Protein AF-R5J373-F1 (afdb_monomer_lite)

Secondary structure (DSSP, 8-state):
-HHHHHHHHHHHHHHHHHHHHHHHHHHHTTT-HHHHHHHHHHTHHHHTSSTTHHHHHHHHHHTTS-HHHHHHHHHHHHHHHHHHHHTS-------HHHHHHHHHHHHHHHHHHHHHHHHHHHHHHTT----THHHHHHHHHHHHHTHHHHHHHHHHHHHHHHHHHHHHHT--

Foldseek 3Di:
DVLLVLLVVLLVLLLVLVLVVLLVLCVVVVLDLVSLVVVCVVVVCPQQVDPLVVVVVLLVVCVVDDPNVNSVVSNVVSNVSSVVRVVDDDDDDDDPLSVQLVVLLVVVVVVLVVVVVVVVVCCVVVVPPDDCSSVVSVVSSVCSSNSNVSSSVSSVVSVVVVVVVVVVVVVD

pLDDT: mean 83.72, std 10.07, range [51.28, 95.5]

Sequence (172 aa):
MIFFYISLSTYICFNIIKYKKVLLSLQQNKYNIKDYGNWIFKNYKQTFINKEILAIILLIITLNFNLKVIGVCTVIFYTIMFLLDFKKKHKIKLDNQMITRLIVIALIYIGVNVWFVADYISYHYADIIFDNTAFYYIVLILMSYFSYLIVWVANIVARPFDKFLKKKKRRK

Radius of gyration: 18.11 Å; chains: 1; bounding box: 40×42×58 Å

Structure (mmCIF, N/CA/C/O backbone):
data_AF-R5J373-F1
#
_entry.id   AF-R5J373-F1
#
loop_
_atom_site.group_PDB
_atom_site.id
_atom_site.type_symbol
_atom_site.label_atom_id
_atom_site.label_alt_id
_atom_site.label_comp_id
_atom_site.label_asym_id
_atom_site.label_entity_id
_atom_site.label_seq_id
_atom_site.pdbx_PDB_ins_code
_atom_site.Cartn_x
_atom_site.Cartn_y
_atom_site.Cartn_z
_atom_site.occupancy
_atom_site.B_iso_or_equiv
_atom_site.auth_seq_id
_atom_site.auth_comp_id
_atom_site.auth_asym_id
_atom_site.auth_atom_id
_atom_site.pdbx_PDB_model_num
ATOM 1 N N . MET A 1 1 ? 20.239 -4.476 -10.303 1.00 66.69 1 MET A N 1
ATOM 2 C CA . MET A 1 1 ? 20.085 -4.764 -8.860 1.00 66.69 1 MET A CA 1
ATOM 3 C C . MET A 1 1 ? 20.193 -3.543 -7.961 1.00 66.69 1 MET A C 1
ATOM 5 O O . MET A 1 1 ? 19.205 -3.234 -7.316 1.00 66.69 1 MET A O 1
ATOM 9 N N . ILE A 1 2 ? 21.303 -2.792 -7.926 1.00 74.25 2 ILE A N 1
ATOM 10 C CA . ILE A 1 2 ? 21.418 -1.664 -6.974 1.00 74.25 2 ILE A CA 1
ATOM 11 C C . ILE A 1 2 ? 20.304 -0.609 -7.127 1.00 74.25 2 ILE A C 1
ATOM 13 O O . ILE A 1 2 ? 19.696 -0.206 -6.142 1.00 74.25 2 ILE A O 1
ATOM 17 N N . PHE A 1 3 ? 19.936 -0.263 -8.367 1.00 73.88 3 PHE A N 1
ATOM 18 C CA . PHE A 1 3 ? 18.826 0.655 -8.652 1.00 73.88 3 PHE A CA 1
ATOM 19 C C . PHE A 1 3 ? 17.464 0.133 -8.181 1.00 73.88 3 PHE A C 1
ATOM 21 O O . PHE A 1 3 ? 16.631 0.927 -7.759 1.00 73.88 3 PHE A O 1
ATOM 28 N N . PHE A 1 4 ? 17.258 -1.188 -8.190 1.00 76.31 4 PHE A N 1
ATOM 29 C CA . PHE A 1 4 ? 16.042 -1.797 -7.658 1.00 76.31 4 PHE A CA 1
ATOM 30 C C . PHE A 1 4 ? 15.963 -1.601 -6.140 1.00 76.31 4 PHE A C 1
ATOM 32 O O . PHE A 1 4 ? 14.963 -1.091 -5.648 1.00 76.31 4 PHE A O 1
ATOM 39 N N . TYR A 1 5 ? 17.037 -1.871 -5.396 1.00 80.31 5 TYR A N 1
ATOM 40 C CA . TYR A 1 5 ? 17.045 -1.652 -3.943 1.00 80.31 5 TYR A CA 1
ATOM 41 C C . TYR A 1 5 ? 16.899 -0.173 -3.554 1.00 80.31 5 TYR A C 1
ATOM 43 O O . TYR A 1 5 ? 16.204 0.144 -2.590 1.00 80.31 5 TYR A O 1
ATOM 51 N N . ILE A 1 6 ? 17.487 0.747 -4.327 1.00 85.00 6 ILE A N 1
ATOM 52 C CA . ILE A 1 6 ? 17.298 2.196 -4.133 1.00 85.00 6 ILE A CA 1
ATOM 53 C C . ILE A 1 6 ? 15.844 2.607 -4.438 1.00 85.00 6 ILE A C 1
ATOM 55 O O . ILE A 1 6 ? 15.243 3.409 -3.720 1.00 85.00 6 ILE A O 1
ATOM 59 N N . SER A 1 7 ? 15.235 2.038 -5.480 1.00 84.88 7 SER A N 1
ATOM 60 C CA . SER A 1 7 ? 13.816 2.269 -5.781 1.00 84.88 7 SER A CA 1
ATOM 61 C C . SER A 1 7 ? 12.898 1.712 -4.691 1.00 84.88 7 S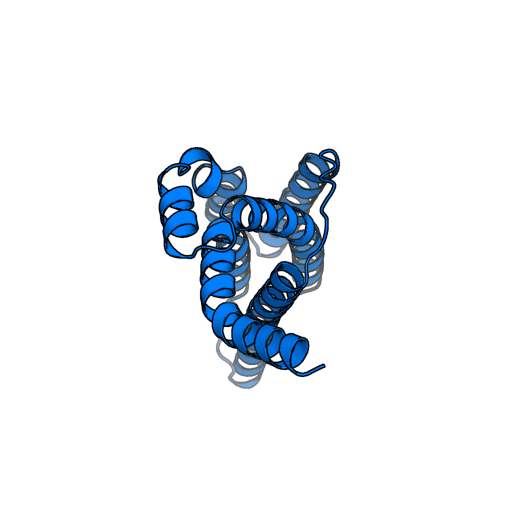ER A C 1
ATOM 63 O O . SER A 1 7 ? 11.931 2.362 -4.302 1.00 84.88 7 SER A O 1
ATOM 65 N N . LEU A 1 8 ? 13.250 0.560 -4.116 1.00 85.12 8 LEU A N 1
ATOM 66 C CA . LEU A 1 8 ? 12.504 -0.072 -3.038 1.00 85.12 8 LEU A CA 1
ATOM 67 C C . LEU A 1 8 ? 12.569 0.763 -1.755 1.00 85.12 8 LEU A C 1
ATOM 69 O O . LEU A 1 8 ? 11.553 0.936 -1.087 1.00 85.12 8 LEU A O 1
ATOM 73 N N . SER A 1 9 ? 13.731 1.329 -1.418 1.00 86.88 9 SER A N 1
ATOM 74 C CA . SER A 1 9 ? 13.869 2.167 -0.221 1.00 86.88 9 SER A CA 1
ATOM 75 C C . SER A 1 9 ? 13.035 3.450 -0.322 1.00 86.88 9 SER A C 1
ATOM 77 O O . SER A 1 9 ? 12.285 3.776 0.601 1.00 86.88 9 SER A O 1
ATOM 79 N N . THR A 1 10 ? 13.083 4.139 -1.465 1.00 89.06 10 THR A N 1
ATOM 80 C CA . THR A 1 10 ? 12.270 5.345 -1.715 1.00 89.06 10 THR A CA 1
ATOM 81 C C . THR A 1 10 ? 10.771 5.037 -1.740 1.00 89.06 10 THR A C 1
ATOM 83 O O . THR A 1 10 ? 9.975 5.767 -1.142 1.00 89.06 10 THR A O 1
ATOM 86 N N . TYR A 1 11 ? 10.389 3.905 -2.329 1.00 89.19 11 TYR A N 1
ATOM 87 C CA . TYR A 1 11 ? 9.032 3.365 -2.287 1.00 89.19 11 TYR A CA 1
ATOM 88 C C . TYR A 1 11 ? 8.540 3.089 -0.856 1.00 89.19 11 TYR A C 1
ATOM 90 O O . TYR A 1 11 ? 7.428 3.486 -0.492 1.00 89.19 11 TYR A O 1
ATOM 98 N N . ILE A 1 12 ? 9.359 2.443 -0.017 1.00 88.69 12 ILE A N 1
ATOM 99 C CA . ILE A 1 12 ? 9.022 2.155 1.386 1.00 88.69 12 ILE A CA 1
ATOM 100 C C . ILE A 1 12 ? 8.786 3.462 2.150 1.00 88.69 12 ILE A C 1
ATOM 102 O O . ILE A 1 12 ? 7.758 3.604 2.816 1.00 88.69 12 ILE A O 1
ATOM 106 N N . CYS A 1 13 ? 9.684 4.442 2.011 1.00 89.12 13 CYS A N 1
ATOM 107 C CA . CYS A 1 13 ? 9.548 5.753 2.650 1.00 89.12 13 CYS A CA 1
ATOM 108 C C . CYS A 1 13 ? 8.224 6.438 2.287 1.00 89.12 13 CYS A C 1
ATOM 110 O O . CYS A 1 13 ? 7.509 6.926 3.169 1.00 89.12 13 CYS A O 1
ATOM 112 N N . PHE A 1 14 ? 7.865 6.443 1.001 1.00 90.62 14 PHE A N 1
ATOM 113 C CA . PHE A 1 14 ? 6.588 6.980 0.537 1.00 90.62 14 PHE A CA 1
ATOM 114 C C . PHE A 1 14 ? 5.391 6.236 1.151 1.00 90.62 14 PHE A C 1
ATOM 116 O O . PHE A 1 14 ? 4.479 6.863 1.706 1.00 90.62 14 PHE A O 1
ATOM 123 N N . ASN A 1 15 ? 5.410 4.903 1.128 1.00 90.00 15 ASN A N 1
ATOM 124 C CA . ASN A 1 15 ? 4.307 4.106 1.652 1.00 90.00 15 ASN A CA 1
ATOM 125 C C . ASN A 1 15 ? 4.095 4.278 3.153 1.00 90.00 15 ASN A C 1
ATOM 127 O O . ASN A 1 15 ? 2.946 4.310 3.584 1.00 90.00 15 ASN A O 1
ATOM 131 N N . ILE A 1 16 ? 5.145 4.463 3.956 1.00 88.38 16 ILE A N 1
ATOM 132 C CA . ILE A 1 16 ? 4.985 4.723 5.396 1.00 88.38 16 ILE A CA 1
ATOM 133 C C . ILE A 1 16 ? 4.067 5.935 5.630 1.00 88.38 16 ILE A C 1
ATOM 135 O O . ILE A 1 16 ? 3.128 5.868 6.430 1.00 88.38 16 ILE A O 1
ATOM 139 N N . ILE A 1 17 ? 4.280 7.033 4.896 1.00 87.94 17 ILE A N 1
ATOM 140 C CA . ILE A 1 17 ? 3.435 8.233 4.993 1.00 87.94 17 ILE A CA 1
ATOM 141 C C . ILE A 1 17 ? 2.021 7.942 4.493 1.00 87.94 17 ILE A C 1
ATOM 143 O O . ILE A 1 17 ? 1.037 8.376 5.102 1.00 87.94 17 ILE A O 1
ATOM 147 N N . LYS A 1 18 ? 1.905 7.208 3.388 1.00 89.50 18 LYS A N 1
ATOM 148 C CA . LYS A 1 18 ? 0.613 6.898 2.786 1.00 89.50 18 LYS A CA 1
ATOM 149 C C . LYS A 1 18 ? -0.249 6.026 3.693 1.00 89.50 18 LYS A C 1
ATOM 151 O O . LYS A 1 18 ? -1.370 6.410 4.024 1.00 89.50 18 LYS A O 1
ATOM 156 N N . TYR A 1 19 ? 0.267 4.886 4.140 1.00 90.56 19 TYR A N 1
ATOM 157 C CA . TYR A 1 19 ? -0.461 3.950 4.996 1.00 90.56 19 TYR A CA 1
ATOM 158 C C . TYR A 1 19 ? -0.872 4.588 6.313 1.00 90.56 19 TYR A C 1
ATOM 160 O O . TYR A 1 19 ? -1.966 4.327 6.808 1.00 90.56 19 TYR A O 1
ATOM 168 N N . LYS A 1 20 ? -0.061 5.514 6.831 1.00 88.75 20 LYS A N 1
ATOM 169 C CA . LYS A 1 20 ? -0.435 6.346 7.970 1.00 88.75 20 LYS A CA 1
ATOM 170 C C . LYS A 1 20 ? -1.738 7.129 7.715 1.00 88.75 20 LYS A C 1
ATOM 172 O O . LYS A 1 20 ? -2.617 7.136 8.576 1.00 88.75 20 LYS A O 1
ATOM 177 N N . LYS A 1 21 ? -1.908 7.745 6.538 1.00 88.81 21 LYS A N 1
ATOM 178 C CA . LYS A 1 21 ? -3.152 8.446 6.145 1.00 88.81 21 LYS A CA 1
ATOM 179 C C . LYS A 1 21 ? -4.319 7.485 5.924 1.00 88.81 21 LYS A C 1
ATOM 181 O O . LYS A 1 21 ? -5.438 7.762 6.345 1.00 88.81 21 LYS A O 1
ATOM 186 N N . VAL A 1 22 ? -4.067 6.346 5.288 1.00 91.38 22 VAL A N 1
ATOM 187 C CA . VAL A 1 22 ? -5.111 5.348 5.016 1.00 91.38 22 VAL A CA 1
ATOM 188 C C . VAL A 1 22 ? -5.637 4.751 6.325 1.00 91.38 22 VAL A C 1
ATOM 190 O O . VAL A 1 22 ? -6.845 4.647 6.519 1.00 91.38 22 VAL A O 1
ATOM 193 N N . LEU A 1 23 ? -4.766 4.456 7.287 1.00 91.75 23 LEU A N 1
ATOM 194 C CA . LEU A 1 23 ? -5.184 3.978 8.604 1.00 91.75 23 LEU A CA 1
ATOM 195 C C . LEU A 1 23 ? -6.006 5.016 9.382 1.00 91.75 23 LEU A C 1
ATOM 197 O O . LEU A 1 23 ? -6.924 4.628 10.099 1.00 91.75 23 LEU A O 1
ATOM 201 N N . LEU A 1 24 ? -5.759 6.319 9.197 1.00 89.81 24 LEU A N 1
ATOM 202 C CA . LEU A 1 24 ? -6.645 7.353 9.748 1.00 89.81 24 LEU A CA 1
ATOM 203 C C . LEU A 1 24 ? -8.055 7.271 9.176 1.00 89.81 24 LEU A C 1
ATOM 205 O O . LEU A 1 24 ? -9.019 7.391 9.928 1.00 89.81 24 LEU A O 1
ATOM 209 N N . SER A 1 25 ? -8.191 7.037 7.868 1.00 90.44 25 SER A N 1
ATOM 210 C CA . SER A 1 25 ? -9.516 6.858 7.262 1.00 90.44 25 SER A CA 1
ATOM 211 C C . SER A 1 25 ? -10.239 5.634 7.841 1.00 90.44 25 SER A C 1
ATOM 213 O O . SER A 1 25 ? -11.439 5.690 8.106 1.00 90.44 25 SER A O 1
ATOM 215 N N . LEU A 1 26 ? -9.513 4.551 8.143 1.00 93.12 26 LEU A N 1
ATOM 216 C CA . LEU A 1 26 ? -10.075 3.385 8.830 1.00 93.12 26 LEU A CA 1
ATOM 217 C C . LEU A 1 26 ? -10.505 3.719 10.270 1.00 93.12 26 LEU A C 1
ATOM 219 O O . LEU A 1 26 ? -11.578 3.299 10.709 1.00 93.12 26 LEU A O 1
ATOM 223 N N . GLN A 1 27 ? -9.693 4.492 10.993 1.00 90.12 27 GLN A N 1
ATOM 224 C CA . GLN A 1 27 ? -9.992 4.931 12.356 1.00 90.12 27 GLN A CA 1
ATOM 225 C C . GLN A 1 27 ? -11.235 5.835 12.404 1.00 90.12 27 GLN A C 1
ATOM 227 O O . GLN A 1 27 ? -12.076 5.671 13.287 1.00 90.12 27 GLN A O 1
ATOM 232 N N . GLN A 1 28 ? -11.406 6.735 11.429 1.00 89.56 28 GLN A N 1
ATOM 233 C CA . GLN A 1 28 ? -12.616 7.558 11.275 1.00 89.56 28 GLN A CA 1
ATOM 234 C C . GLN A 1 28 ? -13.873 6.701 11.059 1.00 89.56 28 GLN A C 1
ATOM 236 O O . GLN A 1 28 ? -14.939 7.023 11.577 1.00 89.56 28 GLN A O 1
ATOM 241 N N . ASN A 1 29 ? -13.728 5.557 10.384 1.00 91.12 29 ASN A N 1
ATOM 242 C CA . ASN A 1 29 ? -14.780 4.552 10.211 1.00 91.12 29 ASN A CA 1
ATOM 243 C C . ASN A 1 29 ? -14.874 3.561 11.392 1.00 91.12 29 ASN A C 1
ATOM 245 O O . ASN A 1 29 ? -15.458 2.484 11.265 1.00 91.12 29 ASN A O 1
ATOM 249 N N . LYS A 1 30 ? -14.286 3.899 12.550 1.00 89.25 30 LYS A N 1
ATOM 250 C CA . LYS A 1 30 ? -14.336 3.120 13.802 1.00 89.25 30 LYS A CA 1
ATOM 251 C C . LYS A 1 30 ? -13.937 1.649 13.623 1.00 89.25 30 LYS A C 1
ATOM 253 O O . LYS A 1 30 ? -14.451 0.774 14.321 1.00 89.25 30 LYS A O 1
ATOM 258 N N . TYR A 1 31 ? -13.039 1.366 12.678 1.00 88.50 31 TYR A N 1
ATOM 259 C CA . TYR A 1 31 ? -12.607 0.009 12.326 1.00 88.50 31 TYR A CA 1
ATOM 260 C C . TYR A 1 31 ? -13.742 -0.929 11.866 1.00 88.50 31 TYR A C 1
ATOM 262 O O . TYR A 1 31 ? -13.562 -2.153 11.850 1.00 88.50 31 TYR A O 1
ATOM 270 N N . ASN A 1 32 ? -14.908 -0.403 11.474 1.00 92.06 32 ASN A N 1
ATOM 271 C CA . ASN A 1 32 ? -15.998 -1.220 10.948 1.00 92.06 32 ASN A CA 1
ATOM 272 C C . ASN A 1 32 ? -15.697 -1.633 9.499 1.00 92.06 32 ASN A C 1
ATOM 274 O O . ASN A 1 32 ? -15.508 -0.794 8.625 1.00 92.06 32 ASN A O 1
ATOM 278 N N . ILE A 1 33 ? -15.666 -2.944 9.242 1.00 91.25 33 ILE A N 1
ATOM 279 C CA . ILE A 1 33 ? -15.349 -3.523 7.928 1.00 91.25 33 ILE A CA 1
ATOM 280 C C . ILE A 1 33 ? -16.363 -3.094 6.861 1.00 91.25 33 ILE A C 1
ATOM 282 O O . ILE A 1 33 ? -15.954 -2.762 5.749 1.00 91.25 33 ILE A O 1
ATOM 286 N N . LYS A 1 34 ? -17.664 -3.113 7.187 1.00 93.12 34 LYS A N 1
ATOM 287 C CA . LYS A 1 34 ? -18.729 -2.771 6.232 1.00 93.12 34 LYS A CA 1
ATOM 288 C C . LYS A 1 34 ? -18.709 -1.279 5.929 1.00 93.12 34 LYS A C 1
ATOM 290 O O . LYS A 1 34 ? -18.703 -0.897 4.765 1.00 93.12 34 LYS A O 1
ATOM 295 N N . ASP A 1 35 ? -18.625 -0.453 6.969 1.00 92.12 35 ASP A N 1
ATOM 296 C CA . ASP A 1 35 ? -18.641 1.002 6.804 1.00 92.12 35 ASP A CA 1
ATOM 297 C C . ASP A 1 35 ? -17.390 1.479 6.069 1.00 92.12 35 ASP A C 1
ATOM 299 O O . ASP A 1 35 ? -17.506 2.262 5.133 1.00 92.12 35 ASP A O 1
ATOM 303 N N . TYR A 1 36 ? -16.211 0.946 6.412 1.00 94.38 36 TYR A N 1
ATOM 304 C CA . TYR A 1 36 ? -14.973 1.282 5.712 1.00 94.38 36 TYR A CA 1
ATOM 305 C C . TYR A 1 36 ? -14.984 0.809 4.255 1.00 94.38 36 TYR A C 1
ATOM 307 O O . TYR A 1 36 ? -14.607 1.572 3.372 1.00 94.38 36 TYR A O 1
ATOM 315 N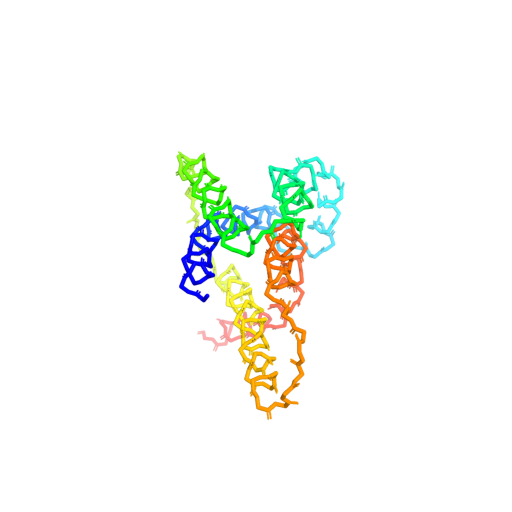 N . GLY A 1 37 ? -15.470 -0.409 3.984 1.00 93.25 37 GLY A N 1
ATOM 316 C CA . GLY A 1 37 ? -15.641 -0.904 2.615 1.00 93.25 37 GLY A CA 1
ATOM 317 C C . GLY A 1 37 ? -16.563 0.002 1.796 1.00 93.25 37 GLY A C 1
ATOM 318 O O . GLY A 1 37 ? -16.180 0.484 0.735 1.00 93.25 37 GLY A O 1
ATOM 319 N N . ASN A 1 38 ? -17.736 0.337 2.337 1.00 94.06 38 ASN A N 1
ATOM 320 C CA . ASN A 1 38 ? -18.669 1.270 1.704 1.00 94.06 38 ASN A CA 1
ATOM 321 C C . ASN A 1 38 ? -18.051 2.663 1.519 1.00 94.06 38 ASN A C 1
ATOM 323 O O . ASN A 1 38 ? -18.276 3.309 0.497 1.00 94.06 38 ASN A O 1
ATOM 327 N N . TRP A 1 39 ? -17.262 3.133 2.486 1.00 94.94 39 TRP A N 1
ATOM 328 C CA . TRP A 1 39 ? -16.566 4.413 2.415 1.00 94.94 39 TRP A CA 1
ATOM 329 C C . TRP A 1 39 ? -15.542 4.445 1.275 1.00 94.94 39 TRP A C 1
ATOM 331 O O . TRP A 1 39 ? -15.471 5.459 0.581 1.00 94.94 39 TRP A O 1
ATOM 341 N N . ILE A 1 40 ? -14.808 3.350 1.030 1.00 93.88 40 ILE A N 1
ATOM 342 C CA . ILE A 1 40 ? -13.839 3.247 -0.077 1.00 93.88 40 ILE A CA 1
ATOM 343 C C . ILE A 1 40 ? -14.522 3.494 -1.424 1.00 93.88 40 ILE A C 1
ATOM 345 O O . ILE A 1 40 ? -14.018 4.282 -2.226 1.00 93.88 40 ILE A O 1
ATOM 349 N N . PHE A 1 41 ? -15.672 2.855 -1.654 1.00 93.00 41 PHE A N 1
ATOM 350 C CA . PHE A 1 41 ? -16.423 2.997 -2.904 1.00 93.00 41 PHE A CA 1
ATOM 351 C C . PHE A 1 41 ? -17.144 4.345 -3.004 1.00 93.00 41 PHE A C 1
ATOM 353 O O . PHE A 1 41 ? -17.141 4.965 -4.065 1.00 93.00 41 PHE A O 1
ATOM 360 N N . LYS A 1 42 ? -17.694 4.865 -1.898 1.00 93.94 42 LYS A N 1
ATOM 361 C CA . LYS A 1 42 ? -18.293 6.212 -1.870 1.00 93.94 42 LYS A CA 1
ATOM 362 C C . LYS A 1 42 ? -17.266 7.314 -2.150 1.00 93.94 42 LYS A C 1
ATOM 364 O O . LYS A 1 42 ? -17.605 8.314 -2.772 1.00 93.94 42 LYS A O 1
ATOM 369 N N . ASN A 1 43 ? -16.011 7.124 -1.741 1.00 93.25 43 ASN A N 1
ATOM 370 C CA . ASN A 1 43 ? -14.914 8.074 -1.948 1.00 93.25 43 ASN A CA 1
ATOM 371 C C . ASN A 1 43 ? -13.969 7.633 -3.076 1.00 93.25 43 ASN A C 1
ATOM 373 O O . ASN A 1 43 ? -12.758 7.843 -2.984 1.00 93.25 43 ASN A O 1
ATOM 377 N N . TYR A 1 44 ? -14.510 7.058 -4.157 1.00 89.12 44 TYR A N 1
ATOM 378 C CA . TYR A 1 44 ? -13.721 6.500 -5.264 1.00 89.12 44 TYR A CA 1
ATOM 379 C C . TYR A 1 44 ? -12.683 7.477 -5.846 1.00 89.12 44 TYR A C 1
ATOM 381 O O . TYR A 1 44 ? -11.592 7.069 -6.237 1.00 89.12 44 TYR A O 1
ATOM 389 N N . LYS A 1 45 ? -12.985 8.785 -5.868 1.00 88.31 45 LYS A N 1
ATOM 390 C CA . LYS A 1 45 ? -12.045 9.814 -6.342 1.00 88.31 45 LYS A CA 1
ATOM 391 C C . LYS A 1 45 ? -10.794 9.899 -5.468 1.00 88.31 45 LYS A C 1
ATOM 393 O O . LYS A 1 45 ? -9.708 10.107 -5.980 1.00 88.31 45 LYS A O 1
ATOM 398 N N . GLN A 1 46 ? -10.933 9.724 -4.157 1.00 87.25 46 GLN A N 1
ATOM 399 C CA . GLN A 1 46 ? -9.802 9.752 -3.232 1.00 87.25 46 GLN A CA 1
ATOM 400 C C . GLN A 1 46 ? -9.039 8.421 -3.213 1.00 87.25 46 GLN A C 1
ATOM 402 O O . GLN A 1 46 ? -7.828 8.407 -2.983 1.00 87.25 46 GLN A O 1
ATOM 407 N N . THR A 1 47 ? -9.741 7.305 -3.410 1.00 87.31 47 THR A N 1
ATOM 408 C CA . THR A 1 47 ? -9.165 5.961 -3.298 1.00 87.31 47 THR A CA 1
ATOM 409 C C . THR A 1 47 ? -8.528 5.499 -4.607 1.00 87.31 47 THR A C 1
ATOM 411 O O . THR A 1 47 ? -7.353 5.134 -4.592 1.00 87.31 47 THR A O 1
ATOM 414 N N . PHE A 1 48 ? -9.249 5.593 -5.727 1.00 87.12 48 PHE A N 1
ATOM 415 C CA . PHE A 1 48 ? -8.816 5.111 -7.042 1.00 87.12 48 PHE A CA 1
ATOM 416 C C . PHE A 1 48 ? -8.241 6.214 -7.937 1.00 87.12 48 PHE A C 1
ATOM 418 O O . PHE A 1 48 ? -7.269 5.959 -8.641 1.00 87.12 48 PHE A O 1
ATOM 425 N N . ILE A 1 49 ? -8.769 7.444 -7.893 1.00 84.50 49 ILE A N 1
ATOM 426 C CA . ILE A 1 49 ? -8.262 8.575 -8.705 1.00 84.50 49 ILE A CA 1
ATOM 427 C C . ILE A 1 49 ? -7.199 9.357 -7.928 1.00 84.50 49 ILE A C 1
ATOM 429 O O . ILE A 1 49 ? -7.312 10.549 -7.644 1.00 84.50 49 ILE A O 1
ATOM 433 N N . ASN A 1 50 ? -6.154 8.640 -7.528 1.00 85.38 50 ASN A N 1
ATOM 434 C CA . ASN A 1 50 ? -5.051 9.195 -6.763 1.00 85.38 50 ASN A CA 1
ATOM 435 C C . ASN A 1 50 ? -3.827 9.455 -7.665 1.00 85.38 50 ASN A C 1
ATOM 437 O O . ASN A 1 50 ? -3.773 9.066 -8.832 1.00 85.38 50 ASN A O 1
ATOM 441 N N . LYS A 1 51 ? -2.814 10.122 -7.107 1.00 84.50 51 LYS A N 1
ATOM 442 C CA . LYS A 1 51 ? -1.585 10.487 -7.829 1.00 84.50 51 LYS A CA 1
ATOM 443 C C . LYS A 1 51 ? -0.782 9.284 -8.344 1.00 84.50 51 LYS A C 1
ATOM 445 O O . LYS A 1 51 ? 0.090 9.471 -9.178 1.00 84.50 51 LYS A O 1
ATOM 450 N N . GLU A 1 52 ? -1.044 8.066 -7.879 1.00 84.69 52 GLU A N 1
ATOM 451 C CA . GLU A 1 52 ? -0.327 6.862 -8.317 1.00 84.69 52 GLU A CA 1
ATOM 452 C C . GLU A 1 52 ? -0.892 6.272 -9.603 1.00 84.69 52 GLU A C 1
ATOM 454 O O . GLU A 1 52 ? -0.227 5.438 -10.207 1.00 84.69 52 GLU A O 1
ATOM 459 N N . ILE A 1 53 ? -2.037 6.761 -10.097 1.00 86.25 53 ILE A N 1
ATOM 460 C CA . ILE A 1 53 ? -2.398 6.547 -11.506 1.00 86.25 53 ILE A CA 1
ATOM 461 C C . ILE A 1 53 ? -1.233 6.989 -12.405 1.00 86.25 53 ILE A C 1
ATOM 463 O O . ILE A 1 53 ? -0.902 6.300 -13.364 1.00 86.25 53 ILE A O 1
ATOM 467 N N . LEU A 1 54 ? -0.544 8.083 -12.052 1.00 87.31 54 LEU A N 1
ATOM 468 C CA . LEU A 1 54 ? 0.647 8.530 -12.777 1.00 87.31 54 LEU A CA 1
ATOM 469 C C . LEU A 1 54 ? 1.799 7.522 -12.683 1.00 87.31 54 LEU A C 1
ATOM 471 O O . LEU A 1 54 ? 2.553 7.399 -13.639 1.00 87.31 54 LEU A O 1
ATOM 475 N N . ALA A 1 55 ? 1.924 6.782 -11.576 1.00 85.44 55 ALA A N 1
ATOM 476 C CA . ALA A 1 55 ? 2.932 5.730 -11.426 1.00 85.44 55 ALA A CA 1
ATOM 477 C C . ALA A 1 55 ? 2.650 4.555 -12.372 1.00 85.44 55 ALA A C 1
ATOM 479 O O . ALA A 1 55 ? 3.568 4.024 -12.988 1.00 85.44 55 ALA A O 1
ATOM 480 N N . ILE A 1 56 ? 1.373 4.183 -12.518 1.00 85.31 56 ILE A N 1
ATOM 481 C CA . ILE A 1 56 ? 0.934 3.137 -13.450 1.00 85.31 56 ILE A CA 1
ATOM 482 C C . ILE A 1 56 ? 1.192 3.577 -14.896 1.00 85.31 56 ILE A C 1
ATOM 484 O O . ILE A 1 56 ? 1.768 2.818 -15.669 1.00 85.31 56 ILE A O 1
ATOM 488 N N . ILE A 1 57 ? 0.833 4.816 -15.251 1.00 86.25 57 ILE A N 1
ATOM 489 C CA . ILE A 1 57 ? 1.097 5.377 -16.587 1.00 86.25 57 ILE A CA 1
ATOM 490 C C . ILE A 1 57 ? 2.605 5.418 -16.870 1.00 86.25 57 ILE A C 1
ATOM 492 O O . ILE A 1 57 ? 3.044 4.980 -17.931 1.00 86.25 57 ILE A O 1
ATOM 496 N N . LEU A 1 58 ? 3.406 5.894 -15.911 1.00 84.38 58 LEU A N 1
ATOM 497 C CA . LEU A 1 58 ? 4.864 5.936 -16.024 1.00 84.38 58 LEU A CA 1
ATOM 498 C C . LEU A 1 58 ? 5.446 4.535 -16.224 1.00 84.38 58 LEU A C 1
ATOM 500 O O . LEU A 1 58 ? 6.351 4.362 -17.038 1.00 84.38 58 LEU A O 1
ATOM 504 N N . LEU A 1 59 ? 4.911 3.529 -15.530 1.00 82.56 59 LEU A N 1
ATOM 505 C CA . LEU A 1 59 ? 5.334 2.149 -15.714 1.00 82.56 59 LEU A CA 1
ATOM 506 C C . LEU A 1 59 ? 5.015 1.656 -17.127 1.00 82.56 59 LEU A C 1
ATOM 508 O O . LEU A 1 59 ? 5.911 1.144 -17.785 1.00 82.56 59 LEU A O 1
ATOM 512 N N . ILE A 1 60 ? 3.797 1.873 -17.633 1.00 84.31 60 ILE A N 1
ATOM 513 C CA . ILE A 1 60 ? 3.411 1.448 -18.991 1.00 84.31 60 ILE A CA 1
ATOM 514 C C . ILE A 1 60 ? 4.336 2.063 -20.048 1.00 84.31 60 ILE A C 1
ATOM 516 O O . ILE A 1 60 ? 4.783 1.369 -20.956 1.00 84.31 60 ILE A O 1
ATOM 520 N N . ILE A 1 61 ? 4.669 3.349 -19.906 1.00 81.94 61 ILE A N 1
ATOM 521 C CA . ILE A 1 61 ? 5.596 4.035 -20.817 1.00 81.94 61 ILE A CA 1
ATOM 522 C C . ILE A 1 61 ? 7.006 3.443 -20.707 1.00 81.94 61 ILE A C 1
ATOM 524 O O . ILE A 1 61 ? 7.675 3.236 -21.718 1.00 81.94 61 ILE A O 1
ATOM 528 N N . THR A 1 62 ? 7.464 3.167 -19.485 1.00 78.31 62 THR A N 1
ATOM 529 C CA . THR A 1 62 ? 8.840 2.727 -19.220 1.00 78.31 62 THR A CA 1
ATOM 530 C C . THR A 1 62 ? 9.065 1.230 -19.466 1.00 78.31 62 THR A C 1
ATOM 532 O O . THR A 1 62 ? 10.219 0.833 -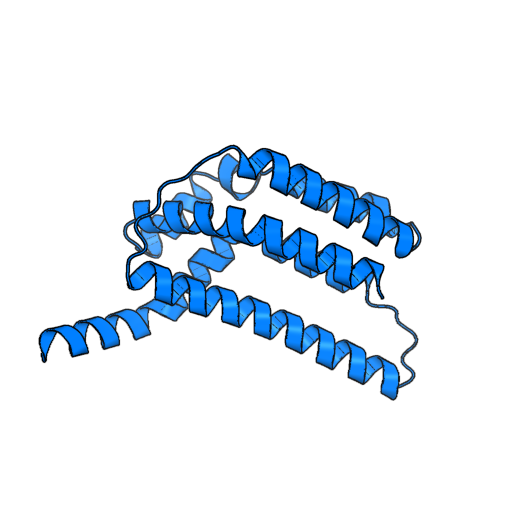19.588 1.00 78.31 62 THR A O 1
ATOM 535 N N . LEU A 1 63 ? 8.012 0.416 -19.641 1.00 76.31 63 LEU A N 1
ATOM 536 C CA . LEU A 1 63 ? 8.111 -1.015 -19.985 1.00 76.31 63 LEU A CA 1
ATOM 537 C C . LEU A 1 63 ? 8.880 -1.283 -21.288 1.00 76.31 63 LEU A C 1
ATOM 539 O O . LEU A 1 63 ? 9.504 -2.330 -21.415 1.00 76.31 63 LEU A O 1
ATOM 543 N N . ASN A 1 64 ? 8.876 -0.338 -22.231 1.00 80.56 64 ASN A N 1
ATOM 544 C CA . ASN A 1 64 ? 9.622 -0.455 -23.490 1.00 80.56 64 ASN A CA 1
ATOM 545 C C . ASN A 1 64 ? 11.099 -0.029 -23.369 1.00 80.56 64 ASN A C 1
ATOM 547 O O . ASN A 1 64 ? 11.832 -0.050 -24.356 1.00 80.56 64 ASN A O 1
ATOM 551 N N . PHE A 1 65 ? 11.543 0.395 -22.182 1.00 80.69 65 PHE A N 1
ATOM 552 C CA . PHE A 1 65 ? 12.896 0.887 -21.933 1.00 80.69 65 PHE A CA 1
ATOM 553 C C . PHE A 1 65 ? 13.719 -0.105 -21.106 1.00 80.69 65 PHE A C 1
ATOM 555 O O . PHE A 1 65 ? 13.217 -1.046 -20.499 1.00 80.69 65 PHE A O 1
ATOM 562 N N . ASN A 1 66 ? 15.029 0.139 -21.041 1.00 83.00 66 ASN A N 1
ATOM 563 C CA . ASN A 1 66 ? 15.938 -0.642 -20.207 1.00 83.00 66 ASN A CA 1
ATOM 564 C C . ASN A 1 66 ? 15.564 -0.527 -18.711 1.00 83.00 66 ASN A C 1
ATOM 566 O O . ASN A 1 66 ? 15.248 0.559 -18.223 1.00 83.00 66 ASN A O 1
ATOM 570 N N . LEU A 1 67 ? 15.701 -1.619 -17.952 1.00 78.12 67 LEU A N 1
ATOM 571 C CA . LEU A 1 67 ? 15.467 -1.691 -16.501 1.00 78.12 67 LEU A CA 1
ATOM 572 C C . LEU A 1 67 ? 16.155 -0.594 -15.681 1.00 78.12 67 LEU A C 1
ATOM 574 O O . LEU A 1 67 ? 15.625 -0.165 -14.655 1.00 78.12 67 LEU A O 1
ATOM 578 N N . LYS A 1 68 ? 17.325 -0.116 -16.120 1.00 83.12 68 LYS A N 1
ATOM 579 C CA . LYS A 1 68 ? 17.999 1.023 -15.475 1.00 83.12 68 LYS A CA 1
ATOM 580 C C . LYS A 1 68 ? 17.140 2.289 -15.525 1.00 83.12 68 LYS A C 1
ATOM 582 O O . LYS A 1 68 ? 17.031 2.984 -14.519 1.00 83.12 68 LYS A O 1
ATOM 587 N N . VAL A 1 69 ? 16.508 2.556 -16.668 1.00 85.38 69 VAL A N 1
ATOM 588 C CA . VAL A 1 69 ? 15.616 3.707 -16.867 1.00 85.38 69 VAL A CA 1
ATOM 589 C C . VAL A 1 69 ? 14.383 3.565 -15.980 1.00 85.38 69 VAL A C 1
ATOM 591 O O . VAL A 1 69 ? 14.071 4.493 -15.241 1.00 85.38 69 VAL A O 1
ATOM 594 N N . ILE A 1 70 ? 13.755 2.382 -15.961 1.00 84.62 70 ILE A N 1
ATOM 595 C CA . ILE A 1 70 ? 12.602 2.089 -15.091 1.00 84.62 70 ILE A CA 1
ATOM 596 C C . ILE A 1 70 ? 12.951 2.374 -13.624 1.00 84.62 70 ILE A C 1
ATOM 598 O O . ILE A 1 70 ? 12.223 3.096 -12.940 1.00 84.62 70 ILE A O 1
ATOM 602 N N . GLY A 1 71 ? 14.091 1.867 -13.144 1.00 84.19 71 GLY A N 1
ATOM 603 C CA . GLY A 1 71 ? 14.537 2.076 -11.766 1.00 84.19 71 GLY A CA 1
ATOM 604 C C . GLY A 1 71 ? 14.754 3.550 -11.423 1.00 84.19 71 GLY A C 1
ATOM 605 O O . GLY A 1 71 ? 14.235 4.026 -10.415 1.00 84.19 71 GLY A O 1
ATOM 606 N N . VAL A 1 72 ? 15.461 4.298 -12.277 1.00 88.12 72 VAL A N 1
ATOM 607 C CA . VAL A 1 72 ? 15.713 5.736 -12.069 1.00 88.12 72 VAL A CA 1
ATOM 608 C C . VAL A 1 72 ? 14.409 6.538 -12.077 1.00 88.12 72 VAL A C 1
ATOM 610 O O . VAL A 1 72 ? 14.174 7.328 -11.161 1.00 88.12 72 VAL A O 1
ATOM 613 N N . CYS A 1 73 ? 13.527 6.305 -13.052 1.00 88.50 73 CYS A N 1
ATOM 614 C CA . CYS A 1 73 ? 12.218 6.956 -13.118 1.00 88.50 73 CYS A CA 1
ATOM 615 C C . CYS A 1 73 ? 11.384 6.675 -11.861 1.00 88.50 73 CYS A C 1
ATOM 617 O O . CYS A 1 73 ? 10.772 7.589 -11.309 1.00 88.50 73 CYS A O 1
ATOM 619 N N . THR A 1 74 ? 11.412 5.436 -11.369 1.00 86.94 74 THR A N 1
ATOM 620 C CA . THR A 1 74 ? 10.685 5.017 -10.163 1.00 86.94 74 THR A CA 1
ATOM 621 C C . THR A 1 74 ? 11.215 5.714 -8.909 1.00 86.94 74 THR A C 1
ATOM 623 O O . THR A 1 74 ? 10.429 6.234 -8.114 1.00 86.94 74 THR A O 1
ATOM 626 N N . VAL A 1 75 ? 12.542 5.795 -8.753 1.00 90.56 75 VAL A N 1
ATOM 627 C CA . VAL A 1 75 ? 13.196 6.526 -7.652 1.00 90.56 75 VAL A CA 1
ATOM 628 C C . VAL A 1 75 ? 12.779 7.993 -7.655 1.00 90.56 75 VAL A C 1
ATOM 630 O O . VAL A 1 75 ? 12.338 8.511 -6.626 1.00 90.56 75 VAL A O 1
ATOM 633 N N . ILE A 1 76 ? 12.888 8.664 -8.807 1.00 91.50 76 ILE A N 1
ATOM 634 C CA . ILE A 1 76 ? 12.531 10.081 -8.949 1.00 91.50 76 ILE A CA 1
ATOM 635 C C . ILE A 1 76 ? 11.054 10.284 -8.596 1.00 91.50 76 ILE A C 1
ATOM 637 O O . ILE A 1 76 ? 10.723 11.147 -7.781 1.00 91.50 76 ILE A O 1
ATOM 641 N N . PHE A 1 77 ? 10.172 9.452 -9.152 1.00 91.44 77 PHE A N 1
ATOM 642 C CA . PHE A 1 77 ? 8.734 9.545 -8.934 1.00 91.44 77 PHE A CA 1
ATOM 643 C C . PHE A 1 77 ? 8.360 9.412 -7.451 1.00 91.44 77 PHE A C 1
ATOM 645 O O . PHE A 1 77 ? 7.703 10.297 -6.894 1.00 91.44 77 PHE A O 1
ATOM 652 N N . TYR A 1 78 ? 8.805 8.344 -6.782 1.00 90.50 78 TYR A N 1
ATOM 653 C CA . TYR A 1 78 ? 8.466 8.121 -5.375 1.00 90.50 78 TYR A CA 1
ATOM 654 C C . TYR A 1 78 ? 9.124 9.130 -4.435 1.00 90.50 78 TYR A C 1
ATOM 656 O O . TYR A 1 78 ? 8.522 9.497 -3.425 1.00 90.50 78 TYR A O 1
ATOM 664 N N . THR A 1 79 ? 10.298 9.653 -4.790 1.00 91.38 79 THR A N 1
ATOM 665 C CA . THR A 1 79 ? 10.938 10.744 -4.044 1.00 91.38 79 THR A CA 1
ATOM 666 C C . THR A 1 79 ? 10.101 12.021 -4.111 1.00 91.38 79 THR A C 1
ATOM 668 O O . THR A 1 79 ? 9.794 12.611 -3.074 1.00 91.38 79 THR A O 1
ATOM 671 N N . ILE A 1 80 ? 9.652 12.427 -5.304 1.00 91.12 80 ILE A N 1
ATOM 672 C CA . ILE A 1 80 ? 8.770 13.595 -5.470 1.00 91.12 80 ILE A CA 1
ATOM 673 C C . ILE A 1 80 ? 7.472 13.392 -4.682 1.00 91.12 80 ILE A C 1
ATOM 675 O O . ILE A 1 80 ? 7.047 14.271 -3.930 1.00 91.12 80 ILE A O 1
ATOM 679 N N . MET A 1 81 ? 6.861 12.214 -4.803 1.00 89.69 81 MET A N 1
ATOM 680 C CA . MET A 1 81 ? 5.634 11.870 -4.087 1.00 89.69 81 MET A CA 1
ATOM 681 C C . MET A 1 81 ? 5.798 11.939 -2.566 1.00 89.69 81 MET A C 1
ATOM 683 O O . MET A 1 81 ? 4.956 12.531 -1.885 1.00 89.69 81 MET A O 1
ATOM 687 N N . PHE A 1 82 ? 6.899 11.404 -2.037 1.00 89.38 82 PHE A N 1
ATOM 688 C CA . PHE A 1 82 ? 7.254 11.508 -0.626 1.00 89.38 82 PHE A CA 1
ATOM 689 C C . PHE A 1 82 ? 7.357 12.971 -0.182 1.00 89.38 82 PHE A C 1
ATOM 691 O O . PHE A 1 82 ? 6.710 13.360 0.791 1.00 89.38 82 PHE A O 1
ATOM 698 N N . LEU A 1 83 ? 8.094 13.807 -0.918 1.00 89.19 83 LEU A N 1
ATOM 699 C CA . LEU A 1 83 ? 8.287 15.222 -0.582 1.00 89.19 83 LEU A CA 1
ATOM 700 C C . LEU A 1 83 ? 6.973 16.019 -0.584 1.00 89.19 83 LEU A C 1
ATOM 702 O O . LEU A 1 83 ? 6.753 16.858 0.295 1.00 89.19 83 LEU A O 1
ATOM 706 N N . LEU A 1 84 ? 6.078 15.746 -1.539 1.00 87.88 84 LEU A N 1
ATOM 707 C CA . LEU A 1 84 ? 4.764 16.394 -1.618 1.00 87.88 84 LEU A CA 1
ATOM 708 C C . LEU A 1 84 ? 3.871 16.049 -0.420 1.00 87.88 84 LEU A C 1
ATOM 710 O O . LEU A 1 84 ? 3.089 16.886 0.038 1.00 87.88 84 LEU A O 1
ATOM 714 N N . ASP A 1 85 ? 3.974 14.822 0.083 1.00 83.94 85 ASP A N 1
ATOM 715 C CA . ASP A 1 85 ? 3.118 14.324 1.152 1.00 83.94 85 ASP A CA 1
ATOM 716 C C . ASP A 1 85 ? 3.704 14.506 2.555 1.00 83.94 85 ASP A C 1
ATOM 718 O O . ASP A 1 85 ? 2.931 14.629 3.509 1.00 83.94 85 ASP A O 1
ATOM 722 N N . PHE A 1 86 ? 5.028 14.608 2.685 1.00 82.00 86 PHE A N 1
ATOM 723 C CA . PHE A 1 86 ? 5.725 14.848 3.950 1.00 82.00 86 PHE A CA 1
ATOM 724 C C . PHE A 1 86 ? 5.342 16.190 4.590 1.00 82.00 86 PHE A C 1
ATOM 726 O O . PHE A 1 86 ? 5.223 16.290 5.812 1.00 82.00 86 PHE A O 1
ATOM 733 N N . LYS A 1 87 ? 5.055 17.215 3.775 1.00 70.31 87 LYS A N 1
ATOM 734 C CA . LYS A 1 87 ? 4.633 18.544 4.258 1.00 70.31 87 LYS A CA 1
ATOM 735 C C . LYS A 1 87 ? 3.299 18.520 5.021 1.00 70.31 87 LYS A C 1
ATOM 737 O O . LYS A 1 87 ? 3.012 19.436 5.790 1.00 70.31 87 LYS A O 1
ATOM 742 N N . LYS A 1 88 ? 2.480 17.476 4.854 1.00 71.62 88 LYS A N 1
ATOM 743 C CA . LYS A 1 88 ? 1.165 17.352 5.497 1.00 71.62 88 LYS A CA 1
ATOM 744 C C . LYS A 1 88 ? 1.307 16.652 6.852 1.00 71.62 88 LYS A C 1
ATOM 746 O O . LYS A 1 88 ? 1.220 15.429 6.958 1.00 71.62 88 LYS A O 1
ATOM 751 N N . LYS A 1 89 ? 1.537 17.430 7.917 1.00 61.03 89 LYS A N 1
ATOM 752 C CA . LYS A 1 89 ? 1.632 16.902 9.290 1.00 61.03 89 LYS A CA 1
ATOM 753 C C . LYS A 1 89 ? 0.275 16.367 9.763 1.00 61.03 89 LYS A C 1
ATOM 755 O O . LYS A 1 89 ? -0.598 17.129 10.163 1.00 61.03 89 LYS A O 1
ATOM 760 N N . HIS A 1 90 ? 0.126 15.045 9.798 1.00 64.06 90 HIS A N 1
ATOM 761 C CA . HIS A 1 90 ? -0.997 14.386 10.468 1.00 64.06 90 HIS A CA 1
ATOM 762 C C . HIS A 1 90 ? -0.589 13.967 11.888 1.00 64.06 90 HIS A C 1
ATOM 764 O O . HIS A 1 90 ? 0.248 13.069 12.065 1.00 64.06 90 HIS A O 1
ATOM 770 N N . LYS A 1 91 ? -1.176 14.615 12.905 1.00 63.66 91 LYS A N 1
ATOM 771 C CA . LYS A 1 91 ? -1.114 14.143 14.297 1.00 63.66 91 LYS A CA 1
ATOM 772 C C . LYS A 1 91 ? -2.017 12.917 14.420 1.00 63.66 91 LYS A C 1
ATOM 774 O O . LYS A 1 91 ? -3.203 12.997 14.126 1.00 63.66 91 LYS A O 1
ATOM 779 N N . ILE A 1 92 ? -1.445 11.792 14.836 1.00 63.97 92 ILE A N 1
ATOM 780 C CA . ILE A 1 92 ? -2.171 10.536 15.038 1.00 63.97 92 ILE A CA 1
ATOM 781 C C . ILE A 1 92 ? -1.960 10.089 16.470 1.00 63.97 92 ILE A C 1
ATOM 783 O O . ILE A 1 92 ? -0.820 10.022 16.925 1.00 63.97 92 ILE A O 1
ATOM 787 N N . LYS A 1 93 ? -3.052 9.738 17.149 1.00 73.62 93 LYS A N 1
ATOM 788 C CA . LYS A 1 93 ? -2.987 8.922 18.360 1.00 73.62 93 LYS A CA 1
ATOM 789 C C . LYS A 1 93 ? -3.022 7.458 17.933 1.00 73.62 93 LYS A C 1
ATOM 791 O O . LYS A 1 93 ? -4.058 6.981 17.478 1.00 73.62 93 LYS A O 1
ATOM 796 N N . LEU A 1 94 ? -1.875 6.792 18.033 1.00 77.25 94 LEU A N 1
ATOM 797 C CA . LEU A 1 94 ? -1.757 5.355 17.804 1.00 77.25 94 LEU A CA 1
ATOM 798 C C . LEU A 1 94 ? -2.513 4.629 18.920 1.00 77.25 94 LEU A C 1
ATOM 800 O O . LEU A 1 94 ? -2.115 4.700 20.081 1.00 77.25 94 LEU A O 1
ATOM 804 N N . ASP A 1 95 ? -3.612 3.963 18.576 1.00 83.12 95 ASP A N 1
ATOM 805 C CA . ASP A 1 95 ? -4.296 3.046 19.487 1.00 83.12 95 ASP A CA 1
ATOM 806 C C . ASP A 1 95 ? -3.831 1.592 19.252 1.00 83.12 95 ASP A C 1
ATOM 808 O O . ASP A 1 95 ? -3.213 1.258 18.236 1.00 83.12 95 ASP A O 1
ATOM 812 N N . ASN A 1 96 ? -4.131 0.695 20.198 1.00 81.88 96 ASN A N 1
ATOM 813 C CA . ASN A 1 96 ? -3.737 -0.717 20.096 1.00 81.88 96 ASN A CA 1
ATOM 814 C C . ASN A 1 96 ? -4.347 -1.425 18.871 1.00 81.88 96 ASN A C 1
ATOM 816 O O . ASN A 1 96 ? -3.765 -2.384 18.357 1.00 81.88 96 ASN A O 1
ATOM 820 N N . GLN A 1 97 ? -5.516 -0.974 18.400 1.00 86.88 97 GLN A N 1
ATOM 821 C CA . GLN A 1 97 ? -6.157 -1.553 17.222 1.00 86.88 97 GLN A CA 1
ATOM 822 C C . GLN A 1 97 ? -5.349 -1.193 15.971 1.00 86.88 97 GLN A C 1
ATOM 824 O O . GLN A 1 97 ? -5.018 -2.084 15.189 1.00 86.88 97 GLN A O 1
ATOM 829 N N . MET A 1 98 ? -4.946 0.069 15.829 1.00 86.38 98 MET A N 1
ATOM 830 C CA . MET A 1 98 ? -4.111 0.588 14.751 1.00 86.38 98 MET A CA 1
ATOM 831 C C . MET A 1 98 ? -2.754 -0.118 14.698 1.00 86.38 98 MET A C 1
ATOM 833 O O . MET A 1 98 ? -2.339 -0.534 13.619 1.00 86.38 98 MET A O 1
ATOM 837 N N . ILE A 1 99 ? -2.109 -0.336 15.852 1.00 87.56 99 ILE A N 1
ATOM 838 C CA . ILE A 1 99 ? -0.843 -1.087 15.943 1.00 87.56 99 ILE A CA 1
ATOM 839 C C . ILE A 1 99 ? -1.010 -2.507 15.389 1.00 87.56 99 ILE A C 1
ATOM 841 O O . ILE A 1 99 ? -0.198 -2.959 14.587 1.00 87.56 99 ILE A O 1
ATOM 845 N N . THR A 1 100 ? -2.099 -3.193 15.742 1.00 88.44 100 THR A N 1
ATOM 846 C CA . THR A 1 100 ? -2.356 -4.556 15.249 1.00 88.44 100 THR A CA 1
ATOM 847 C C . THR A 1 100 ? -2.502 -4.588 13.721 1.00 88.44 100 THR A C 1
ATOM 849 O O . THR A 1 100 ? -1.967 -5.482 13.074 1.00 88.44 100 THR A O 1
ATOM 852 N N . ARG A 1 101 ? -3.162 -3.590 13.108 1.00 92.56 101 ARG A N 1
ATOM 853 C CA . ARG A 1 101 ? -3.277 -3.509 11.634 1.00 92.56 101 ARG A CA 1
ATOM 854 C C . ARG A 1 101 ? -1.942 -3.165 10.991 1.00 92.56 101 ARG A C 1
ATOM 856 O O . ARG A 1 101 ? -1.637 -3.729 9.951 1.00 92.56 101 ARG A O 1
ATOM 863 N N . LEU A 1 102 ? -1.154 -2.276 11.598 1.00 91.00 102 LEU A N 1
ATOM 864 C CA . LEU A 1 102 ? 0.195 -1.953 11.126 1.00 91.00 102 LEU A CA 1
ATOM 865 C C . LEU A 1 102 ? 1.074 -3.202 11.057 1.00 91.00 102 LEU A C 1
ATOM 867 O O . LEU A 1 102 ? 1.745 -3.402 10.053 1.00 91.00 102 LEU A O 1
ATOM 871 N N . ILE A 1 103 ? 1.013 -4.065 12.076 1.00 90.19 103 ILE A N 1
ATOM 872 C CA . ILE A 1 103 ? 1.733 -5.344 12.085 1.00 90.19 103 ILE A CA 1
ATOM 873 C C . ILE A 1 103 ? 1.250 -6.243 10.944 1.00 90.19 103 ILE A C 1
ATOM 875 O O . ILE A 1 103 ? 2.072 -6.773 10.207 1.00 90.19 103 ILE A O 1
ATOM 879 N N . VAL A 1 104 ? -0.066 -6.385 10.746 1.00 92.50 104 VAL A N 1
ATOM 880 C CA . VAL A 1 104 ? -0.607 -7.199 9.641 1.00 92.50 104 VAL A CA 1
ATOM 881 C C . VAL A 1 104 ? -0.180 -6.652 8.275 1.00 92.50 104 VAL A C 1
ATOM 883 O O . VAL A 1 104 ? 0.229 -7.423 7.415 1.00 92.50 104 VAL A O 1
ATOM 886 N N . ILE A 1 105 ? -0.219 -5.333 8.077 1.00 92.94 105 ILE A N 1
ATOM 887 C CA . ILE A 1 105 ? 0.260 -4.690 6.844 1.00 92.94 105 ILE A CA 1
ATOM 888 C C . ILE A 1 105 ? 1.750 -4.979 6.654 1.00 92.94 105 ILE A C 1
ATOM 890 O O . ILE A 1 105 ? 2.150 -5.397 5.574 1.00 92.94 105 ILE A O 1
ATOM 894 N N . ALA A 1 106 ? 2.565 -4.823 7.699 1.00 90.50 106 ALA A N 1
ATOM 895 C CA . ALA A 1 106 ? 3.989 -5.137 7.637 1.00 90.50 106 ALA A CA 1
ATOM 896 C C . ALA A 1 106 ? 4.235 -6.607 7.266 1.00 90.50 106 ALA A C 1
ATOM 898 O O . ALA A 1 106 ? 5.076 -6.874 6.417 1.00 90.50 106 ALA A O 1
ATOM 899 N N . LEU A 1 107 ? 3.465 -7.549 7.823 1.00 92.00 107 LEU A N 1
ATOM 900 C CA . LEU A 1 107 ? 3.544 -8.968 7.467 1.00 92.00 107 LEU A CA 1
ATOM 901 C C . LEU A 1 107 ? 3.168 -9.227 6.004 1.00 92.00 107 LEU A C 1
ATOM 903 O O . LEU A 1 107 ? 3.838 -10.022 5.355 1.00 92.00 107 LEU A O 1
ATOM 907 N N . ILE A 1 108 ? 2.156 -8.537 5.464 1.00 90.88 108 ILE A N 1
ATOM 908 C CA . ILE A 1 108 ? 1.811 -8.612 4.034 1.00 90.88 108 ILE A CA 1
ATOM 909 C C . ILE A 1 108 ? 3.003 -8.149 3.186 1.00 90.88 108 ILE A C 1
ATOM 911 O O . ILE A 1 108 ? 3.407 -8.848 2.261 1.00 90.88 108 ILE A O 1
ATOM 915 N N . TYR A 1 109 ? 3.604 -7.005 3.522 1.00 88.75 109 TYR A N 1
ATOM 916 C CA . TYR A 1 109 ? 4.772 -6.489 2.805 1.00 88.75 109 TYR A CA 1
ATOM 917 C C . TYR A 1 109 ? 5.979 -7.421 2.908 1.00 88.75 109 TYR A C 1
ATOM 919 O O . TYR A 1 109 ? 6.616 -7.695 1.894 1.00 88.75 109 TYR A O 1
ATOM 927 N N . ILE A 1 110 ? 6.285 -7.933 4.100 1.00 88.94 110 ILE A N 1
ATOM 928 C CA . ILE A 1 110 ? 7.374 -8.894 4.301 1.00 88.94 110 ILE A CA 1
ATOM 929 C C . ILE A 1 110 ? 7.108 -10.158 3.487 1.00 88.94 110 ILE A C 1
ATOM 931 O O . ILE A 1 110 ? 7.997 -10.592 2.769 1.00 88.94 110 ILE A O 1
ATOM 935 N N . GLY A 1 111 ? 5.890 -10.704 3.528 1.00 89.62 111 GLY A N 1
ATOM 936 C CA . GLY A 1 111 ? 5.515 -11.893 2.763 1.00 89.62 111 GLY A CA 1
ATOM 937 C C . GLY A 1 111 ? 5.708 -11.711 1.258 1.00 89.62 111 GLY A C 1
ATOM 938 O O . GLY A 1 111 ? 6.315 -12.563 0.619 1.00 89.62 111 GLY A O 1
ATOM 939 N N . VAL A 1 112 ? 5.281 -10.571 0.704 1.00 87.50 112 VAL A N 1
ATOM 940 C CA . VAL A 1 112 ? 5.489 -10.254 -0.720 1.00 87.50 112 VAL A CA 1
ATOM 941 C C . VAL A 1 112 ? 6.978 -10.111 -1.056 1.00 87.50 112 VAL A C 1
ATOM 943 O O . VAL A 1 112 ? 7.430 -10.652 -2.059 1.00 87.50 112 VAL A O 1
ATOM 946 N N . ASN A 1 113 ? 7.766 -9.439 -0.211 1.00 82.62 113 ASN A N 1
ATOM 947 C CA . ASN A 1 113 ? 9.205 -9.286 -0.452 1.00 82.62 113 ASN A CA 1
ATOM 948 C C . ASN A 1 113 ? 9.966 -10.615 -0.318 1.00 82.62 113 ASN A C 1
ATOM 950 O O . ASN A 1 113 ? 10.858 -10.883 -1.115 1.00 82.62 113 ASN A O 1
ATOM 954 N N . VAL A 1 114 ? 9.614 -11.460 0.655 1.00 86.31 114 VAL A N 1
ATOM 955 C CA . VAL A 1 114 ? 10.189 -12.808 0.806 1.00 86.31 114 VAL A CA 1
ATOM 956 C C . VAL A 1 114 ? 9.848 -13.663 -0.407 1.00 86.31 114 VAL A C 1
ATOM 958 O O . VAL A 1 114 ? 10.726 -14.352 -0.918 1.00 86.31 114 VAL A O 1
ATOM 961 N N . TRP A 1 115 ? 8.610 -13.580 -0.901 1.00 85.06 115 TRP A N 1
ATOM 962 C CA . TRP A 1 115 ? 8.213 -14.261 -2.127 1.00 85.06 115 TRP A CA 1
ATOM 963 C C . TRP A 1 115 ? 9.064 -13.812 -3.321 1.00 85.06 115 TRP A C 1
ATOM 965 O O . TRP A 1 115 ? 9.583 -14.670 -4.022 1.00 85.06 115 TRP A O 1
ATOM 975 N N . PHE A 1 116 ? 9.325 -12.510 -3.489 1.00 82.25 116 PHE A N 1
ATOM 976 C CA . PHE A 1 116 ? 10.227 -12.020 -4.543 1.00 82.25 116 PHE A CA 1
ATOM 977 C C . PHE A 1 116 ? 11.667 -12.510 -4.400 1.00 82.25 116 PHE A C 1
ATOM 979 O O . PHE A 1 116 ? 12.314 -12.809 -5.398 1.00 82.25 116 PHE A O 1
ATOM 986 N N . VAL A 1 117 ? 12.190 -12.591 -3.174 1.00 78.31 117 VAL A N 1
ATOM 987 C CA . VAL A 1 117 ? 13.541 -13.121 -2.942 1.00 78.31 117 VAL A CA 1
ATOM 988 C C . VAL A 1 117 ? 13.598 -14.610 -3.279 1.00 78.31 117 VAL A 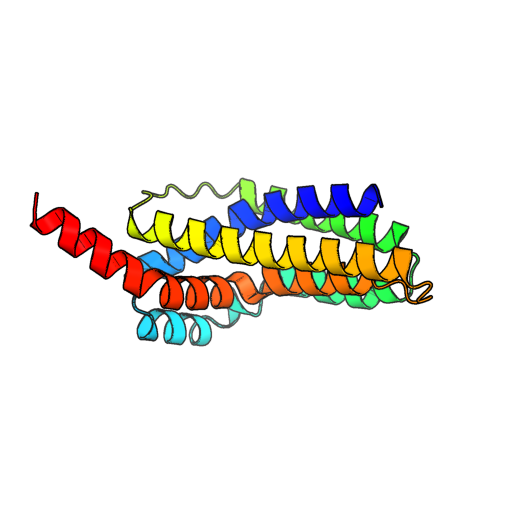C 1
ATOM 990 O O . VAL A 1 117 ? 14.546 -15.045 -3.926 1.00 78.31 117 VAL A O 1
ATOM 993 N N . ALA A 1 118 ? 12.589 -15.385 -2.877 1.00 81.94 118 ALA A N 1
ATOM 994 C CA . ALA A 1 118 ? 12.508 -16.809 -3.186 1.00 81.94 118 ALA A CA 1
ATOM 995 C C . ALA A 1 118 ? 12.380 -17.053 -4.698 1.00 81.94 118 ALA A C 1
ATOM 997 O O . ALA A 1 118 ? 13.096 -17.892 -5.240 1.00 81.94 118 ALA A O 1
ATOM 998 N N . ASP A 1 119 ? 11.528 -16.272 -5.366 1.00 79.38 119 ASP A N 1
ATOM 999 C CA . ASP A 1 119 ? 11.358 -16.275 -6.817 1.00 79.38 119 ASP A CA 1
ATOM 1000 C C . ASP A 1 119 ? 12.705 -15.988 -7.497 1.00 79.38 119 ASP A C 1
ATOM 1002 O O . ASP A 1 119 ? 13.221 -16.829 -8.230 1.00 79.38 119 ASP A O 1
ATOM 1006 N N . TYR A 1 120 ? 13.372 -14.889 -7.131 1.00 73.25 120 TYR A N 1
ATOM 1007 C CA . TYR A 1 120 ? 14.694 -14.526 -7.650 1.00 73.25 120 TYR A CA 1
ATOM 1008 C C . TYR A 1 120 ? 15.754 -15.627 -7.482 1.00 73.25 120 TYR A C 1
ATOM 1010 O O . TYR A 1 120 ? 16.482 -15.928 -8.429 1.00 73.25 120 TYR A O 1
ATOM 1018 N N . ILE A 1 121 ? 15.840 -16.241 -6.297 1.00 75.75 121 ILE A N 1
ATOM 1019 C CA . ILE A 1 121 ? 16.772 -17.348 -6.041 1.00 75.75 121 ILE A CA 1
ATOM 1020 C C . ILE A 1 121 ? 16.437 -18.528 -6.959 1.00 75.75 121 ILE A C 1
ATOM 1022 O O . ILE A 1 121 ? 17.332 -19.063 -7.606 1.00 75.75 121 ILE A O 1
ATOM 1026 N N . SER A 1 122 ? 15.160 -18.903 -7.068 1.00 73.50 122 SER A N 1
ATOM 1027 C CA . SER A 1 122 ? 14.746 -20.024 -7.916 1.00 73.50 122 SER A CA 1
ATOM 1028 C C . SER A 1 122 ? 15.098 -19.812 -9.394 1.00 73.50 122 SER A C 1
ATOM 1030 O O . SER A 1 122 ? 15.605 -20.738 -10.020 1.00 73.50 122 SER A O 1
ATOM 1032 N N . TYR A 1 123 ? 14.956 -18.590 -9.923 1.00 68.81 123 TYR A N 1
ATOM 1033 C CA . TYR A 1 123 ? 15.360 -18.253 -11.295 1.00 68.81 123 TYR A CA 1
ATOM 1034 C C . TYR A 1 123 ? 16.869 -18.356 -11.505 1.00 68.81 123 TYR A C 1
ATOM 1036 O 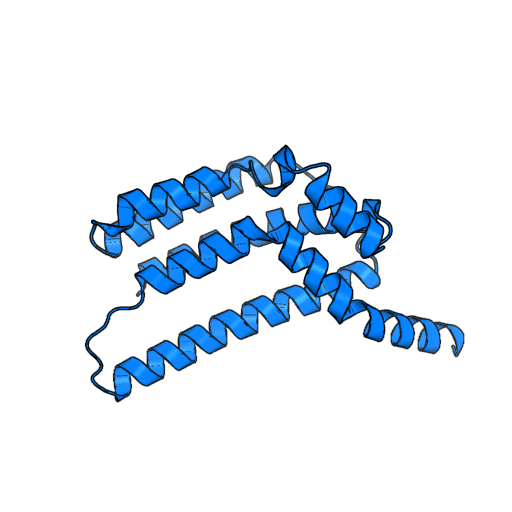O . TYR A 1 123 ? 17.309 -18.876 -12.528 1.00 68.81 123 TYR A O 1
ATOM 1044 N N . HIS A 1 124 ? 17.667 -17.887 -10.542 1.00 64.69 124 HIS A N 1
ATOM 1045 C CA . HIS A 1 124 ? 19.122 -17.892 -10.682 1.00 64.69 124 HIS A CA 1
ATOM 1046 C C . HIS A 1 124 ? 19.724 -19.304 -10.644 1.00 64.69 124 HIS A C 1
ATOM 1048 O O . HIS A 1 124 ? 20.763 -19.532 -11.252 1.00 64.69 124 HIS A O 1
ATOM 1054 N N . TYR A 1 125 ? 19.069 -20.247 -9.960 1.00 62.00 125 TYR A N 1
ATOM 1055 C CA . TYR A 1 125 ? 19.510 -21.643 -9.886 1.00 62.00 125 TYR A CA 1
ATOM 1056 C C . TYR A 1 125 ? 18.888 -22.558 -10.956 1.00 62.00 125 TYR A C 1
ATOM 1058 O O . TYR A 1 125 ? 19.383 -23.667 -11.140 1.00 62.00 125 TYR A O 1
ATOM 1066 N N . ALA A 1 126 ? 17.824 -22.132 -11.647 1.00 60.88 126 ALA A N 1
ATOM 1067 C CA . ALA A 1 126 ? 17.089 -22.959 -12.614 1.00 60.88 126 ALA A CA 1
ATOM 1068 C C . ALA A 1 126 ? 17.373 -22.636 -14.098 1.00 60.88 126 ALA A C 1
ATOM 1070 O O . ALA A 1 126 ? 16.699 -23.194 -14.961 1.00 60.88 126 ALA A O 1
ATOM 1071 N N . ASP A 1 127 ? 18.324 -21.743 -14.412 1.00 53.78 127 ASP A N 1
ATOM 1072 C CA . ASP A 1 127 ? 18.663 -21.305 -15.785 1.00 53.78 127 ASP A CA 1
ATOM 1073 C C . ASP A 1 127 ? 17.455 -20.815 -16.618 1.00 53.78 127 ASP A C 1
ATOM 1075 O O . ASP A 1 127 ? 17.441 -20.862 -17.851 1.00 53.78 127 ASP A O 1
ATOM 1079 N N . ILE A 1 128 ? 16.410 -20.306 -15.957 1.00 55.94 128 ILE A N 1
ATOM 1080 C CA . ILE A 1 128 ? 15.229 -19.775 -16.641 1.00 55.94 128 ILE A CA 1
ATOM 1081 C C . ILE A 1 128 ? 15.521 -18.326 -17.069 1.00 55.94 128 ILE A C 1
ATOM 1083 O O . ILE A 1 128 ? 15.733 -17.443 -16.243 1.00 55.94 128 ILE A O 1
ATOM 1087 N N . ILE A 1 129 ? 15.505 -18.086 -18.383 1.00 52.06 129 ILE A N 1
ATOM 1088 C CA . ILE A 1 129 ? 16.009 -16.881 -19.081 1.00 52.06 129 ILE A CA 1
ATOM 1089 C C . ILE A 1 129 ? 15.145 -15.610 -18.864 1.00 52.06 129 ILE A C 1
ATOM 1091 O O . ILE A 1 129 ? 15.504 -14.521 -19.315 1.00 52.06 129 ILE A O 1
ATOM 1095 N N . PHE A 1 130 ? 14.003 -15.695 -18.175 1.00 53.44 130 PHE A N 1
ATOM 1096 C CA . PHE A 1 130 ? 13.066 -14.570 -18.061 1.00 53.44 130 PHE A CA 1
ATOM 1097 C C . PHE A 1 130 ? 13.421 -13.593 -16.928 1.00 53.44 130 PHE A C 1
ATOM 1099 O O . PHE A 1 130 ? 13.351 -13.919 -15.745 1.00 53.44 130 PHE A O 1
ATOM 1106 N N . ASP A 1 131 ? 13.742 -12.350 -17.299 1.00 64.75 131 ASP A N 1
ATOM 1107 C CA . ASP A 1 131 ? 13.944 -11.242 -16.364 1.00 64.75 131 ASP A CA 1
ATOM 1108 C C . ASP A 1 131 ? 12.596 -10.667 -15.888 1.00 64.75 131 ASP A C 1
ATOM 1110 O O . ASP A 1 131 ? 11.987 -9.803 -16.524 1.00 64.75 131 ASP A O 1
ATOM 1114 N N . ASN A 1 132 ? 12.132 -11.136 -14.728 1.00 72.06 132 ASN A N 1
ATOM 1115 C CA . ASN A 1 132 ? 10.881 -10.690 -14.107 1.00 72.06 132 ASN A CA 1
ATOM 1116 C C . ASN A 1 132 ? 11.016 -9.379 -13.309 1.00 72.06 132 ASN A C 1
ATOM 1118 O O . ASN A 1 132 ? 10.093 -8.989 -12.593 1.00 72.06 132 ASN A O 1
ATOM 1122 N N . THR A 1 133 ? 12.126 -8.639 -13.421 1.00 73.69 133 THR A N 1
ATOM 1123 C CA . THR A 1 133 ? 12.327 -7.419 -12.620 1.00 73.69 133 THR A CA 1
ATOM 1124 C C . THR A 1 133 ? 11.236 -6.370 -12.871 1.00 73.69 133 THR A C 1
ATOM 1126 O O . THR A 1 133 ? 10.791 -5.694 -11.941 1.00 73.69 133 THR A O 1
ATOM 1129 N N . ALA A 1 134 ? 10.751 -6.255 -14.112 1.00 77.81 134 ALA A N 1
ATOM 1130 C CA . ALA A 1 134 ? 9.630 -5.378 -14.453 1.00 77.81 134 ALA A CA 1
ATOM 1131 C C . ALA A 1 134 ? 8.342 -5.767 -13.703 1.00 77.81 134 ALA A C 1
ATOM 1133 O O . ALA A 1 134 ? 7.626 -4.894 -13.210 1.00 77.81 134 ALA A O 1
ATOM 1134 N N . PHE A 1 135 ? 8.086 -7.067 -13.542 1.00 80.94 135 PHE A N 1
ATOM 1135 C CA . PHE A 1 135 ? 6.940 -7.576 -12.792 1.00 80.94 135 PHE A CA 1
ATOM 1136 C C . PHE A 1 135 ? 6.992 -7.157 -11.317 1.00 80.94 135 PHE A C 1
ATOM 1138 O O . PHE A 1 135 ? 5.976 -6.740 -10.760 1.00 80.94 135 PHE A O 1
ATOM 1145 N N . TYR A 1 136 ? 8.175 -7.142 -10.697 1.00 83.12 136 TYR A N 1
ATOM 1146 C CA . TYR A 1 136 ? 8.318 -6.658 -9.320 1.00 83.12 136 TYR A CA 1
ATOM 1147 C C . TYR A 1 136 ? 7.937 -5.181 -9.174 1.00 83.12 136 TYR A C 1
ATOM 1149 O O . TYR A 1 136 ? 7.228 -4.823 -8.232 1.00 83.12 136 TYR A O 1
ATOM 1157 N N . TYR A 1 137 ? 8.330 -4.321 -10.121 1.00 83.69 137 TYR A N 1
ATOM 1158 C CA . TYR A 1 137 ? 7.897 -2.919 -10.121 1.00 83.69 137 TYR A CA 1
ATOM 1159 C C . TYR A 1 137 ? 6.375 -2.788 -10.239 1.00 83.69 137 TYR A C 1
ATOM 1161 O O . TYR A 1 137 ? 5.780 -1.989 -9.511 1.00 83.69 137 TYR A O 1
ATOM 1169 N N . ILE A 1 138 ? 5.740 -3.601 -11.092 1.00 86.44 138 ILE A N 1
ATOM 1170 C CA . ILE A 1 138 ? 4.277 -3.634 -11.238 1.00 86.44 138 ILE A CA 1
ATOM 1171 C C . ILE A 1 138 ? 3.627 -3.958 -9.896 1.00 86.44 138 ILE A C 1
ATOM 1173 O O . ILE A 1 138 ? 2.772 -3.206 -9.431 1.00 86.44 138 ILE A O 1
ATOM 1177 N N . VAL A 1 139 ? 4.053 -5.039 -9.240 1.00 87.62 139 VAL A N 1
ATOM 1178 C CA . VAL A 1 139 ? 3.453 -5.450 -7.967 1.00 87.62 139 VAL A CA 1
ATOM 1179 C C . VAL A 1 139 ? 3.659 -4.385 -6.888 1.00 87.62 139 VAL A C 1
ATOM 1181 O O . VAL A 1 139 ? 2.709 -4.064 -6.174 1.00 87.62 139 VAL A O 1
ATOM 1184 N N . LEU A 1 140 ? 4.844 -3.771 -6.793 1.00 86.69 140 LEU A N 1
ATOM 1185 C CA . LEU A 1 140 ? 5.089 -2.681 -5.841 1.00 86.69 140 LEU A CA 1
ATOM 1186 C C . LEU A 1 140 ? 4.144 -1.495 -6.094 1.00 86.69 140 LEU A C 1
ATOM 1188 O O . LEU A 1 140 ? 3.490 -1.015 -5.159 1.00 86.69 140 LEU A O 1
ATOM 1192 N N . ILE A 1 141 ? 4.010 -1.048 -7.344 1.00 88.25 141 ILE A N 1
ATOM 1193 C CA . ILE A 1 141 ? 3.099 0.045 -7.703 1.00 88.25 141 ILE A CA 1
ATOM 1194 C C . ILE A 1 141 ? 1.653 -0.316 -7.363 1.00 88.25 141 ILE A C 1
ATOM 1196 O O . ILE A 1 141 ? 0.970 0.492 -6.733 1.00 88.25 141 ILE A O 1
ATOM 1200 N N . LEU A 1 142 ? 1.206 -1.534 -7.680 1.00 89.56 142 LEU A N 1
ATOM 1201 C CA . LEU A 1 142 ? -0.146 -2.000 -7.365 1.00 89.56 142 LEU A CA 1
ATOM 1202 C C . LEU A 1 142 ? -0.401 -2.076 -5.856 1.00 89.56 142 LEU A C 1
ATOM 1204 O O . LEU A 1 142 ? -1.462 -1.656 -5.395 1.00 89.56 142 LEU A O 1
ATOM 1208 N N . MET A 1 143 ? 0.568 -2.542 -5.065 1.00 90.12 143 MET A N 1
ATOM 1209 C CA . MET A 1 143 ? 0.460 -2.551 -3.603 1.00 90.12 143 MET A CA 1
ATOM 1210 C C . MET A 1 143 ? 0.330 -1.142 -3.027 1.00 90.12 143 MET A C 1
ATOM 1212 O O . MET A 1 143 ? -0.381 -0.927 -2.047 1.00 90.12 143 MET A O 1
ATOM 1216 N N . SER A 1 144 ? 1.014 -0.164 -3.618 1.00 90.19 144 SER A N 1
ATOM 1217 C CA . SER A 1 144 ? 0.822 1.223 -3.212 1.00 90.19 144 SER A CA 1
ATOM 1218 C C . SER A 1 144 ? -0.563 1.698 -3.643 1.00 90.19 144 SER A C 1
ATOM 1220 O O . SER A 1 144 ? -1.350 2.091 -2.784 1.00 90.19 144 SER A O 1
ATOM 1222 N N . TYR A 1 145 ? -0.920 1.540 -4.921 1.00 91.44 145 TYR A N 1
ATOM 1223 C CA . TYR A 1 145 ? -2.205 1.938 -5.503 1.00 91.44 145 TYR A CA 1
ATOM 1224 C C . TYR A 1 145 ? -3.412 1.437 -4.702 1.00 91.44 145 TYR A C 1
ATOM 1226 O O . TYR A 1 145 ? -4.266 2.223 -4.284 1.00 91.44 145 TYR A O 1
ATOM 1234 N N . PHE A 1 146 ? -3.429 0.146 -4.370 1.00 92.75 146 PHE A N 1
ATOM 1235 C CA . PHE A 1 146 ? -4.502 -0.502 -3.620 1.00 92.75 146 PHE A CA 1
ATOM 1236 C C . PHE A 1 146 ? -4.362 -0.399 -2.093 1.00 92.75 146 PHE A C 1
ATOM 1238 O O . PHE A 1 146 ? -4.976 -1.178 -1.362 1.00 92.75 146 PHE A O 1
ATOM 1245 N N . SER A 1 147 ? -3.629 0.588 -1.567 1.00 94.00 147 SER A N 1
ATOM 1246 C CA . SER A 1 147 ? -3.394 0.736 -0.121 1.00 94.00 147 SER A CA 1
ATOM 1247 C C . SER A 1 147 ? -4.674 0.732 0.728 1.00 94.00 147 SER A C 1
ATOM 1249 O O . SER A 1 147 ? -4.679 0.187 1.828 1.00 94.00 147 SER A O 1
ATOM 1251 N N . TYR A 1 148 ? -5.774 1.321 0.237 1.00 94.19 148 TYR A N 1
ATOM 1252 C CA . TYR A 1 148 ? -7.068 1.321 0.940 1.00 94.19 148 TYR A CA 1
ATOM 1253 C C . TYR A 1 148 ? -7.662 -0.089 1.060 1.00 94.19 148 TYR A C 1
ATOM 1255 O O . TYR A 1 148 ? -8.175 -0.452 2.119 1.00 94.19 148 TYR A O 1
ATOM 1263 N N . LEU A 1 149 ? -7.537 -0.906 0.011 1.00 94.38 149 LEU A N 1
ATOM 1264 C CA . LEU A 1 149 ? -7.966 -2.304 0.031 1.00 94.38 149 LEU A CA 1
ATOM 1265 C C . LEU A 1 149 ? -7.052 -3.147 0.922 1.00 94.38 149 LEU A C 1
ATOM 1267 O O . LEU A 1 149 ? -7.549 -3.956 1.698 1.00 94.38 149 LEU A O 1
ATOM 1271 N N . ILE A 1 150 ? -5.737 -2.911 0.896 1.00 94.44 150 ILE A N 1
ATOM 1272 C CA . ILE A 1 150 ? -4.791 -3.603 1.784 1.00 94.44 150 ILE A CA 1
ATOM 1273 C C . ILE A 1 150 ? -5.104 -3.295 3.250 1.00 94.44 150 ILE A C 1
ATOM 1275 O O . ILE A 1 150 ? -5.133 -4.204 4.075 1.00 94.44 150 ILE A O 1
ATOM 1279 N N . VAL A 1 151 ? -5.416 -2.040 3.589 1.00 95.31 151 VAL A N 1
ATOM 1280 C CA . VAL A 1 151 ? -5.854 -1.675 4.946 1.00 95.31 151 VAL A CA 1
ATOM 1281 C C . VAL A 1 151 ? -7.193 -2.326 5.307 1.00 95.31 151 VAL A C 1
ATOM 1283 O O . VAL A 1 151 ? -7.377 -2.751 6.450 1.00 95.31 151 VAL A O 1
ATOM 1286 N N . TRP A 1 152 ? -8.120 -2.458 4.355 1.00 95.50 152 TRP A N 1
ATOM 1287 C CA . TRP A 1 152 ? -9.378 -3.176 4.569 1.00 95.50 152 TRP A CA 1
ATOM 1288 C C . TRP A 1 152 ? -9.147 -4.670 4.855 1.00 95.50 152 TRP A C 1
ATOM 1290 O O . TRP A 1 152 ? -9.648 -5.173 5.863 1.00 95.50 152 TRP A O 1
ATOM 1300 N N . VAL A 1 153 ? -8.310 -5.349 4.062 1.00 94.12 153 VAL A N 1
ATOM 1301 C CA . VAL A 1 153 ? -7.890 -6.745 4.291 1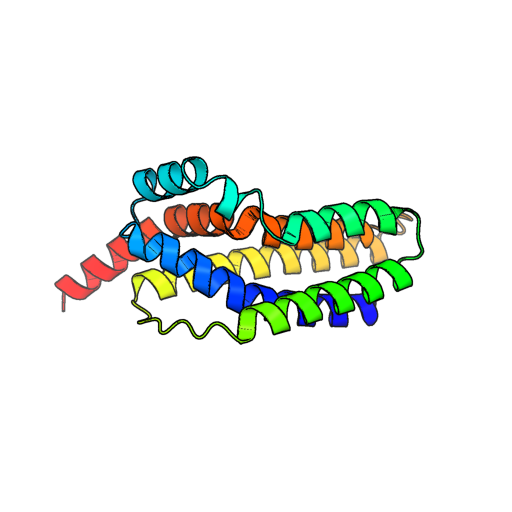.00 94.12 153 VAL A CA 1
ATOM 1302 C C . VAL A 1 153 ? -7.185 -6.888 5.640 1.00 94.12 153 VAL A C 1
ATOM 1304 O O . VAL A 1 153 ? -7.539 -7.756 6.439 1.00 94.12 153 VAL A O 1
ATOM 1307 N N . ALA A 1 154 ? -6.254 -5.986 5.954 1.00 94.25 154 ALA A N 1
ATOM 1308 C CA . ALA A 1 154 ? -5.562 -5.982 7.236 1.00 94.25 154 ALA A CA 1
ATOM 1309 C C . ALA A 1 154 ? -6.534 -5.822 8.414 1.00 94.25 154 ALA A C 1
ATOM 1311 O O . ALA A 1 154 ? -6.342 -6.438 9.460 1.00 94.25 154 ALA A O 1
ATOM 1312 N N . ASN A 1 155 ? -7.610 -5.044 8.257 1.00 94.62 155 ASN A N 1
ATOM 1313 C CA . ASN A 1 155 ? -8.642 -4.916 9.281 1.00 94.62 155 ASN A CA 1
ATOM 1314 C C . ASN A 1 155 ? -9.470 -6.200 9.458 1.00 94.62 155 ASN A C 1
ATOM 1316 O O . ASN A 1 155 ? -9.832 -6.526 10.589 1.00 94.62 155 ASN A O 1
ATOM 1320 N N . ILE A 1 156 ? -9.750 -6.937 8.377 1.00 93.44 156 ILE A N 1
ATOM 1321 C CA . ILE A 1 156 ? -10.421 -8.246 8.437 1.00 93.44 156 ILE A CA 1
ATOM 1322 C C . ILE A 1 156 ? -9.554 -9.235 9.227 1.00 93.44 156 ILE A C 1
ATOM 1324 O O . ILE A 1 156 ? -10.032 -9.836 10.191 1.00 93.44 156 ILE A O 1
ATOM 1328 N N . VAL A 1 157 ? -8.269 -9.331 8.875 1.00 92.81 157 VAL A N 1
ATOM 1329 C CA . VAL A 1 157 ? -7.302 -10.257 9.491 1.00 92.81 157 VAL A CA 1
ATOM 1330 C C . VAL A 1 157 ? -6.981 -9.877 10.942 1.00 92.81 157 VAL A C 1
ATOM 1332 O O . VAL A 1 157 ? -6.863 -10.753 11.793 1.00 92.81 157 VAL A O 1
ATOM 1335 N N . ALA A 1 158 ? -6.892 -8.583 11.272 1.00 91.56 158 ALA A N 1
ATOM 1336 C CA . ALA A 1 158 ? -6.587 -8.112 12.629 1.00 91.56 158 ALA A CA 1
ATOM 1337 C C . ALA A 1 158 ? -7.755 -8.281 13.624 1.00 91.56 158 ALA A C 1
ATOM 1339 O O . ALA A 1 158 ? -7.550 -8.341 14.839 1.00 91.56 158 ALA A O 1
ATOM 1340 N N . ARG A 1 159 ? -9.001 -8.351 13.140 1.00 87.56 159 ARG A N 1
ATOM 1341 C CA . ARG A 1 159 ? -10.210 -8.407 13.980 1.00 87.56 159 ARG A CA 1
ATOM 1342 C C . ARG A 1 159 ? -10.264 -9.575 14.982 1.00 87.56 159 ARG A C 1
ATOM 1344 O O . ARG A 1 159 ? -10.709 -9.326 16.107 1.00 87.56 159 ARG A O 1
ATOM 1351 N N . PRO A 1 160 ? -9.873 -10.824 14.655 1.00 85.81 160 PRO A N 1
ATOM 1352 C CA . PRO A 1 160 ? -9.774 -11.886 15.656 1.00 85.81 160 PRO A CA 1
ATOM 1353 C C . PRO A 1 160 ? -8.803 -11.526 16.790 1.00 85.81 160 PRO A C 1
ATOM 1355 O O . PRO A 1 160 ? -9.167 -11.662 17.959 1.00 85.81 160 PRO A O 1
ATOM 1358 N N . PHE A 1 161 ? -7.627 -10.976 16.476 1.00 85.06 161 PHE A N 1
ATOM 1359 C CA . PHE A 1 161 ? -6.613 -10.598 17.469 1.00 85.06 161 PHE A CA 1
ATOM 1360 C C . PHE A 1 161 ? -7.106 -9.511 18.432 1.00 85.06 161 PHE A C 1
ATOM 1362 O O . PHE A 1 161 ? -6.899 -9.613 19.642 1.00 85.06 161 PHE A O 1
ATOM 1369 N N . ASP A 1 162 ? -7.862 -8.528 17.938 1.00 83.19 162 ASP A N 1
ATOM 1370 C CA . ASP A 1 162 ? -8.506 -7.516 18.785 1.00 83.19 162 ASP A CA 1
ATOM 1371 C C . ASP A 1 162 ? -9.433 -8.119 19.843 1.00 83.19 162 ASP A C 1
ATOM 1373 O O . ASP A 1 162 ? -9.472 -7.648 20.984 1.00 83.19 162 ASP A O 1
ATOM 1377 N N . LYS A 1 163 ? -10.217 -9.139 19.467 1.00 81.38 163 LYS A N 1
ATOM 1378 C CA . LYS A 1 163 ? -11.135 -9.810 20.396 1.00 81.38 163 LYS A CA 1
ATOM 1379 C C . LYS A 1 163 ? -10.349 -10.506 21.506 1.00 81.38 163 LYS A C 1
ATOM 1381 O O . LYS A 1 163 ? -10.721 -10.386 22.674 1.00 81.38 163 LYS A O 1
ATOM 1386 N N . PHE A 1 164 ? -9.241 -11.164 21.161 1.00 79.44 164 PHE A N 1
ATOM 1387 C CA . PHE A 1 164 ? -8.346 -11.786 22.139 1.00 79.44 164 PHE A CA 1
ATOM 1388 C C . PHE A 1 164 ? -7.708 -10.756 23.080 1.00 79.44 164 PHE A C 1
ATOM 1390 O O . PHE A 1 164 ? -7.751 -10.931 24.300 1.00 79.44 164 PHE A O 1
ATOM 1397 N N . LEU A 1 165 ? -7.194 -9.645 22.546 1.00 76.62 165 LEU A N 1
ATOM 1398 C CA . LEU A 1 165 ? -6.574 -8.579 23.341 1.00 76.62 165 LEU A CA 1
ATOM 1399 C C . LEU A 1 165 ? -7.571 -7.908 24.298 1.00 76.62 165 LEU A C 1
ATOM 1401 O O . LEU A 1 165 ? -7.256 -7.707 25.473 1.00 76.62 165 LEU A O 1
ATOM 1405 N N . LYS A 1 166 ? -8.800 -7.619 23.842 1.00 77.00 166 LYS A N 1
ATOM 1406 C CA . LYS A 1 166 ? -9.865 -7.064 24.700 1.00 77.00 166 LYS A CA 1
ATOM 1407 C C . LYS A 1 166 ? -10.287 -8.043 25.799 1.00 77.00 166 LYS A C 1
ATOM 1409 O O . LYS A 1 166 ? -10.484 -7.618 26.936 1.00 77.00 166 LYS A O 1
ATOM 1414 N N . LYS A 1 167 ? -10.382 -9.344 25.497 1.00 69.06 167 LYS A N 1
ATOM 1415 C CA . LYS A 1 167 ? -10.701 -10.387 26.490 1.00 69.06 167 LYS A CA 1
ATOM 1416 C C . LYS A 1 167 ? -9.614 -10.498 27.563 1.00 69.06 167 LYS A C 1
ATOM 1418 O O . LYS A 1 167 ? -9.944 -10.613 28.737 1.00 69.06 167 LYS A O 1
ATOM 1423 N N . LYS A 1 168 ? -8.333 -10.403 27.185 1.00 63.22 168 LYS A N 1
ATOM 1424 C CA . LYS A 1 168 ? -7.200 -10.399 28.127 1.00 63.22 168 LYS A CA 1
ATOM 1425 C C . LYS A 1 168 ? -7.206 -9.163 29.033 1.00 63.22 168 LYS A C 1
ATOM 1427 O O . LYS A 1 168 ? -6.942 -9.290 30.219 1.00 63.22 168 LYS A O 1
ATOM 1432 N N . LYS A 1 169 ? -7.552 -7.988 28.494 1.00 64.12 169 LYS A N 1
ATOM 1433 C CA . LYS A 1 169 ? -7.607 -6.729 29.258 1.00 64.12 169 LYS A CA 1
ATOM 1434 C C . LYS A 1 169 ? -8.767 -6.664 30.262 1.00 64.12 169 LYS A C 1
ATOM 1436 O O . LYS A 1 169 ? -8.648 -5.941 31.230 1.00 64.12 169 LYS A O 1
ATOM 1441 N N . ARG A 1 170 ? -9.861 -7.406 30.036 1.00 59.31 170 ARG A N 1
ATOM 1442 C CA . ARG A 1 170 ? -10.991 -7.544 30.984 1.00 59.31 170 ARG A CA 1
ATOM 1443 C C . ARG A 1 170 ? -10.746 -8.556 32.111 1.00 59.31 170 ARG A C 1
ATOM 1445 O O . ARG A 1 170 ? -11.544 -8.626 33.031 1.00 59.31 170 ARG A O 1
ATOM 1452 N N . ARG A 1 171 ? -9.717 -9.398 31.981 1.00 55.44 171 ARG A N 1
ATOM 1453 C CA . ARG A 1 171 ? -9.335 -10.419 32.974 1.00 55.44 171 ARG A CA 1
ATOM 1454 C C . ARG A 1 171 ? -8.216 -9.950 33.913 1.00 55.44 171 ARG A C 1
ATOM 1456 O O . ARG A 1 171 ? -7.835 -10.707 34.795 1.00 55.44 171 ARG A O 1
ATOM 1463 N N . LYS A 1 172 ? -7.657 -8.767 33.659 1.00 51.28 172 LYS A N 1
ATOM 1464 C CA . LYS A 1 172 ? -6.735 -8.049 34.539 1.00 51.28 172 LYS A CA 1
ATOM 1465 C C . LYS A 1 172 ? -7.511 -6.934 35.213 1.00 51.28 172 LYS A C 1
ATOM 1467 O O . LYS A 1 172 ? -7.149 -6.622 36.358 1.00 51.28 172 LYS A O 1
#